Protein AF-A0A321LXQ7-F1 (afdb_monomer_lite)

Secondary structure (DSSP, 8-state):
-PPPPPEEHHHHHHHHHHHHHHHHHHHHTT-HHHHHHHHHHHHHHHHHHHHHHHHT-SEE-S-HHHHS------

pLDDT: mean 90.42, std 12.7, range [41.84, 98.81]

Foldseek 3Di:
DDDDDFAFLVNLLVQLVVLQVVLVVCVVVVVNVSSVVSNVSSVVSPVQSVVCVVVVHRTRDPDVPVVDDDDDPD

Sequence (74 aa):
MARPSPMPRQQLQQLARLRLREAEALYGARLYDGCVYLAGYAVELALKARICRLLGLSEYPLEPKQAFRVHNLQ

Structure (mmCIF, N/CA/C/O backbone):
data_AF-A0A321LXQ7-F1
#
_entry.id   AF-A0A321LXQ7-F1
#
loop_
_atom_site.group_PDB
_atom_site.id
_atom_site.type_symbol
_atom_site.label_atom_id
_atom_site.label_alt_id
_atom_site.label_comp_id
_atom_site.label_a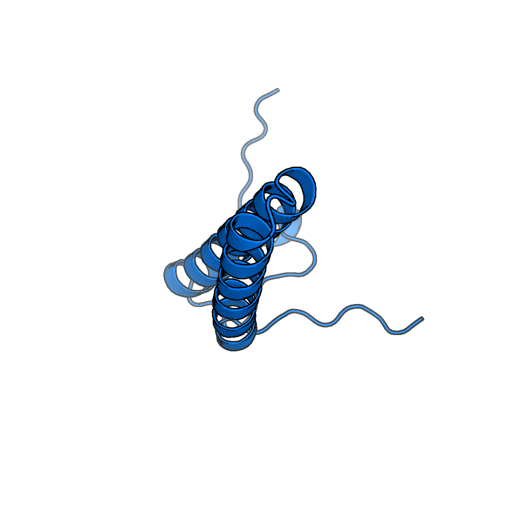sym_id
_atom_site.label_entity_id
_atom_site.label_seq_id
_atom_site.pdbx_PDB_ins_code
_atom_site.Cartn_x
_atom_site.Cartn_y
_atom_site.Cartn_z
_atom_site.occupancy
_atom_site.B_iso_or_equiv
_atom_site.auth_seq_id
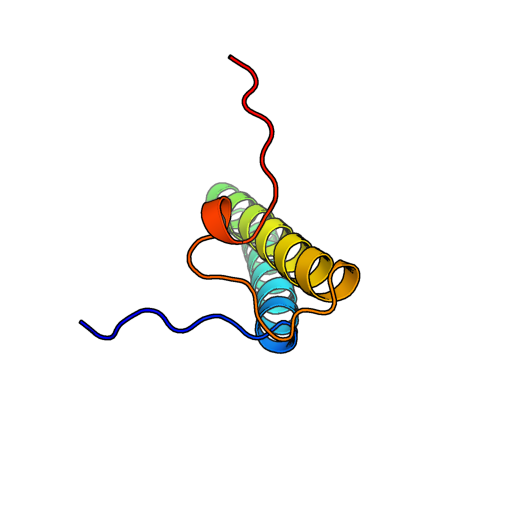_atom_site.auth_comp_id
_atom_site.auth_asym_id
_atom_site.auth_atom_id
_atom_site.pdbx_PDB_model_num
ATOM 1 N N . MET A 1 1 ? -10.961 23.368 -3.490 1.00 41.84 1 MET A N 1
ATOM 2 C CA . MET A 1 1 ? -10.350 22.034 -3.293 1.00 41.84 1 MET A CA 1
ATOM 3 C C . MET A 1 1 ? -11.297 21.203 -2.441 1.00 41.84 1 MET A C 1
ATOM 5 O O . MET A 1 1 ? -11.665 21.665 -1.368 1.00 41.84 1 MET A O 1
ATOM 9 N N . ALA A 1 2 ? -11.759 20.049 -2.931 1.00 50.84 2 ALA A N 1
ATOM 10 C CA . ALA A 1 2 ? -12.597 19.148 -2.138 1.00 50.84 2 ALA A CA 1
ATOM 11 C C . ALA A 1 2 ? -11.775 18.577 -0.970 1.00 50.84 2 ALA A C 1
ATOM 13 O O . ALA A 1 2 ? -10.608 18.232 -1.157 1.00 50.84 2 ALA A O 1
ATOM 14 N N . ARG A 1 3 ? -12.357 18.512 0.234 1.00 55.22 3 ARG A N 1
ATOM 15 C CA . ARG A 1 3 ? -11.704 17.859 1.378 1.00 55.22 3 ARG A CA 1
ATOM 16 C C . ARG A 1 3 ? -11.500 16.373 1.047 1.00 55.22 3 ARG A C 1
ATOM 18 O O . ARG A 1 3 ? -12.434 15.769 0.517 1.00 55.22 3 ARG A O 1
ATOM 25 N N . PRO A 1 4 ? -10.329 15.781 1.339 1.00 64.75 4 PRO A N 1
ATOM 26 C CA . PRO A 1 4 ? -10.125 14.353 1.134 1.00 64.75 4 PRO A CA 1
ATOM 27 C C . PRO A 1 4 ? -11.130 13.577 1.988 1.00 64.75 4 PRO A C 1
ATOM 29 O O . PRO A 1 4 ? -11.301 13.873 3.168 1.00 64.75 4 PRO A O 1
ATOM 32 N N . SER A 1 5 ? -11.826 12.620 1.382 1.00 71.62 5 SER A N 1
ATOM 33 C CA . SER A 1 5 ? -12.752 11.735 2.088 1.00 71.62 5 SER A CA 1
ATOM 34 C C . SER A 1 5 ? -11.996 10.521 2.643 1.00 71.62 5 SER A C 1
ATOM 36 O O . SER A 1 5 ? -11.084 10.024 1.971 1.00 71.62 5 SER A O 1
ATOM 38 N N . PRO A 1 6 ? -12.342 10.033 3.846 1.00 79.94 6 PRO A N 1
ATOM 39 C CA . PRO A 1 6 ? -11.750 8.814 4.384 1.00 79.94 6 PRO A CA 1
ATOM 40 C C . PRO A 1 6 ? -12.043 7.626 3.458 1.00 79.94 6 PRO A C 1
ATOM 42 O O . PRO A 1 6 ? -13.124 7.515 2.882 1.00 79.94 6 PRO A O 1
ATOM 45 N N . MET A 1 7 ? -11.048 6.755 3.264 1.00 89.06 7 MET A N 1
ATOM 46 C CA . MET A 1 7 ? -11.163 5.633 2.329 1.00 89.06 7 MET A CA 1
ATOM 47 C C . MET A 1 7 ? -11.739 4.394 3.027 1.00 89.06 7 MET A C 1
ATOM 49 O O . MET A 1 7 ? -11.130 3.902 3.987 1.00 89.06 7 MET A O 1
ATOM 53 N N . PRO A 1 8 ? -12.847 3.820 2.518 1.00 95.12 8 PRO A N 1
ATOM 54 C CA . PRO A 1 8 ? -13.384 2.562 3.012 1.00 95.12 8 PRO A CA 1
ATOM 55 C C . PRO A 1 8 ? -12.380 1.418 2.880 1.00 95.12 8 PRO A C 1
ATOM 57 O O . PRO A 1 8 ? -11.645 1.311 1.891 1.00 95.12 8 PRO A O 1
ATOM 60 N N . ARG A 1 9 ? -12.413 0.479 3.830 1.00 95.50 9 ARG A N 1
ATOM 61 C CA . ARG A 1 9 ? -11.544 -0.711 3.824 1.00 95.50 9 ARG A CA 1
ATOM 62 C C . ARG A 1 9 ? -11.580 -1.464 2.489 1.00 95.50 9 ARG A C 1
ATOM 64 O O . ARG A 1 9 ? -10.539 -1.906 2.008 1.00 95.50 9 ARG A O 1
ATOM 71 N N . GLN A 1 10 ? -12.763 -1.638 1.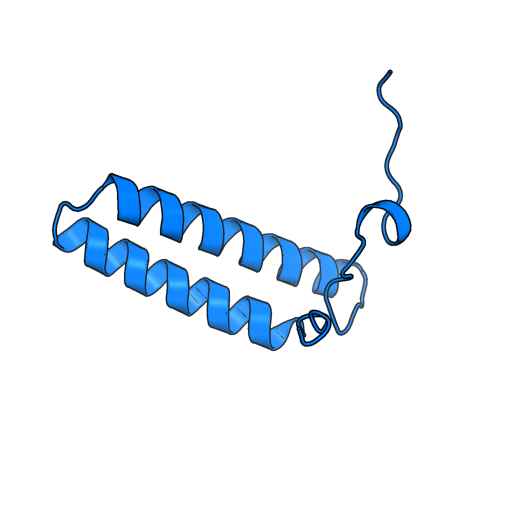901 1.00 96.12 10 GLN A N 1
ATOM 72 C CA . GLN A 1 10 ? -12.915 -2.369 0.640 1.00 96.12 10 GLN A CA 1
ATOM 73 C C . GLN A 1 10 ? -12.233 -1.645 -0.528 1.00 96.12 10 GLN A C 1
ATOM 75 O O . GLN A 1 10 ? -11.565 -2.290 -1.336 1.00 96.12 10 GLN A O 1
ATOM 80 N N . GLN A 1 11 ? -12.332 -0.315 -0.576 1.00 97.19 11 GLN A N 1
ATOM 81 C CA . GLN A 1 11 ? -11.660 0.493 -1.590 1.00 97.19 11 GLN A CA 1
ATOM 82 C C . GLN A 1 11 ? -10.136 0.402 -1.445 1.00 97.19 11 GLN A C 1
ATOM 84 O O . GLN A 1 11 ? -9.444 0.211 -2.441 1.00 97.19 11 GLN A O 1
ATOM 89 N N . LEU A 1 12 ? -9.610 0.432 -0.213 1.00 97.00 12 LEU A N 1
ATOM 90 C CA . LEU A 1 12 ? -8.180 0.217 0.049 1.00 97.00 12 LEU A CA 1
ATOM 91 C C . LEU A 1 12 ? -7.702 -1.146 -0.476 1.00 97.00 12 LEU A C 1
ATOM 93 O O . LEU A 1 12 ? -6.653 -1.230 -1.106 1.00 97.00 12 LEU A O 1
ATOM 97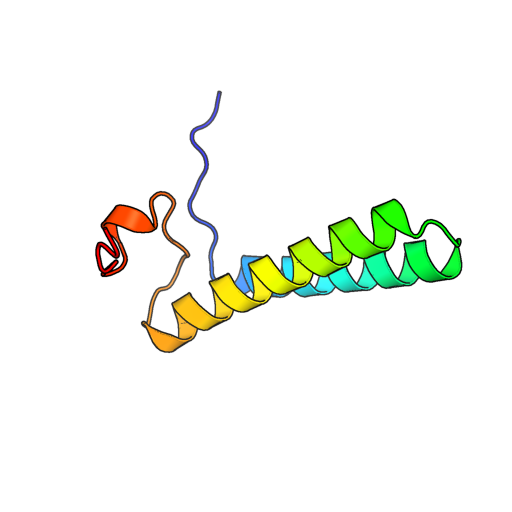 N N . GLN A 1 13 ? -8.484 -2.213 -0.271 1.00 97.69 13 GLN A N 1
ATOM 98 C CA . GLN A 1 13 ? -8.148 -3.552 -0.773 1.00 97.69 13 GLN A CA 1
ATOM 99 C C . GLN A 1 13 ? -8.170 -3.634 -2.302 1.00 97.69 13 GLN A C 1
ATOM 101 O O . GLN A 1 13 ? -7.302 -4.276 -2.894 1.00 97.69 13 GLN A O 1
ATOM 106 N N . GLN A 1 14 ? -9.165 -3.019 -2.942 1.00 98.25 14 GLN A N 1
ATOM 107 C CA . GLN A 1 14 ? -9.265 -2.978 -4.401 1.00 98.25 14 GLN A CA 1
ATOM 108 C C . GLN A 1 14 ? -8.102 -2.188 -5.004 1.00 98.25 14 GLN A C 1
ATOM 110 O O . GLN A 1 14 ? -7.459 -2.662 -5.941 1.00 98.25 14 GLN A O 1
ATOM 115 N N . LEU A 1 15 ? -7.782 -1.031 -4.419 1.00 98.19 15 LEU A N 1
ATOM 116 C CA . LEU A 1 15 ? -6.688 -0.188 -4.877 1.00 98.19 15 LEU A CA 1
ATOM 117 C C . LEU A 1 15 ? -5.330 -0.869 -4.672 1.00 98.19 15 LEU A C 1
ATOM 119 O O . LEU A 1 15 ? -4.523 -0.863 -5.595 1.00 98.19 15 LEU A O 1
ATOM 123 N N . ALA A 1 16 ? -5.104 -1.544 -3.539 1.00 98.56 16 ALA A N 1
ATOM 124 C CA . ALA A 1 16 ? -3.880 -2.314 -3.302 1.00 98.56 16 ALA A CA 1
ATOM 125 C C . ALA A 1 16 ? -3.636 -3.361 -4.405 1.00 98.56 16 ALA A C 1
ATOM 127 O O . ALA A 1 16 ? -2.545 -3.438 -4.966 1.00 98.56 16 ALA A O 1
ATOM 128 N N . ARG A 1 17 ? -4.672 -4.128 -4.7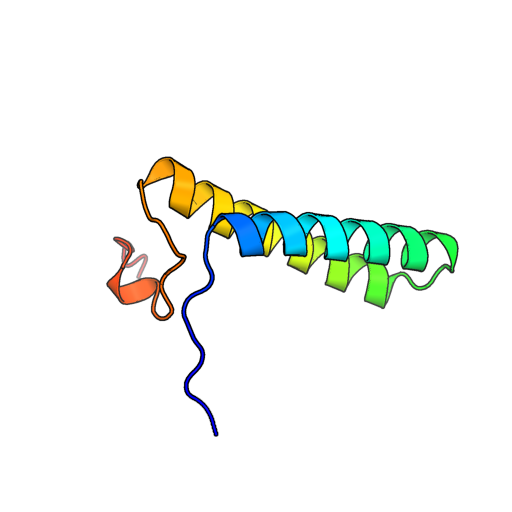75 1.00 98.69 17 ARG A N 1
ATOM 129 C CA . ARG A 1 17 ? -4.587 -5.123 -5.862 1.00 98.69 17 ARG A CA 1
ATOM 130 C C . ARG A 1 17 ? -4.364 -4.475 -7.227 1.00 98.69 17 ARG A C 1
ATOM 132 O O . ARG A 1 17 ? -3.664 -5.042 -8.058 1.00 98.69 17 ARG A O 1
ATOM 139 N N . LEU A 1 18 ? -4.971 -3.314 -7.481 1.00 98.69 18 LEU A N 1
ATOM 140 C CA . LEU A 1 18 ? -4.747 -2.569 -8.720 1.00 98.69 18 LEU A CA 1
ATOM 141 C C . LEU A 1 18 ? -3.289 -2.109 -8.830 1.00 98.69 18 LEU A C 1
ATOM 143 O O . LEU A 1 18 ? -2.659 -2.376 -9.846 1.00 98.69 18 LEU A O 1
ATOM 147 N N . ARG A 1 19 ? -2.747 -1.488 -7.777 1.00 98.75 19 ARG A N 1
ATOM 148 C CA . ARG A 1 19 ? -1.360 -1.002 -7.749 1.00 98.75 19 ARG A CA 1
ATOM 149 C C . ARG A 1 19 ? -0.340 -2.132 -7.877 1.00 98.75 19 ARG A C 1
ATOM 151 O O . ARG A 1 19 ? 0.656 -1.958 -8.567 1.00 98.75 19 ARG A O 1
ATOM 158 N N . LEU A 1 20 ? -0.616 -3.301 -7.292 1.00 98.75 20 LEU A N 1
ATOM 159 C CA . LEU A 1 20 ? 0.232 -4.481 -7.471 1.00 98.75 20 LEU A CA 1
ATOM 160 C C . LEU A 1 20 ? 0.271 -4.946 -8.936 1.00 98.75 20 LEU A C 1
ATOM 162 O O . LEU A 1 20 ? 1.355 -5.144 -9.471 1.00 98.75 20 LEU A O 1
ATOM 166 N N . ARG A 1 21 ? -0.885 -5.038 -9.609 1.00 98.81 21 ARG A N 1
ATOM 167 C CA . ARG A 1 21 ? -0.940 -5.410 -11.038 1.00 98.81 21 ARG A CA 1
ATOM 168 C C . ARG A 1 21 ? -0.193 -4.422 -11.933 1.00 98.81 21 ARG A C 1
ATOM 170 O O . ARG A 1 21 ? 0.447 -4.816 -12.900 1.00 98.81 21 ARG A O 1
ATOM 177 N N . GLU A 1 22 ? -0.271 -3.132 -11.625 1.00 98.75 22 GLU A N 1
ATOM 178 C CA . GLU A 1 22 ? 0.490 -2.114 -12.354 1.00 98.75 22 GLU A CA 1
ATOM 179 C C . GLU A 1 22 ? 1.995 -2.223 -12.087 1.00 98.75 22 GLU A C 1
ATOM 181 O O . GLU A 1 22 ? 2.784 -2.088 -13.018 1.00 98.75 22 GLU A O 1
ATOM 186 N N . ALA A 1 23 ? 2.403 -2.518 -10.848 1.00 98.81 23 ALA A N 1
ATOM 187 C CA . ALA A 1 23 ? 3.802 -2.783 -10.522 1.00 98.81 23 ALA A CA 1
ATOM 188 C C . ALA A 1 23 ? 4.343 -3.989 -11.309 1.00 98.81 23 ALA A C 1
ATOM 190 O O . ALA A 1 23 ? 5.416 -3.899 -11.900 1.00 98.81 23 ALA A O 1
ATOM 191 N N . GLU A 1 24 ? 3.576 -5.080 -11.396 1.00 98.75 24 GLU A N 1
ATOM 192 C CA . GLU A 1 24 ? 3.909 -6.261 -12.208 1.00 98.75 24 GLU A CA 1
ATOM 193 C C . GLU A 1 24 ? 4.057 -5.911 -13.700 1.00 98.75 24 GLU A C 1
ATOM 195 O O . GLU A 1 24 ? 5.003 -6.356 -14.353 1.00 98.75 24 GLU A O 1
ATOM 200 N N . ALA A 1 25 ? 3.175 -5.059 -14.239 1.00 98.81 25 ALA A N 1
ATOM 201 C CA . ALA A 1 25 ? 3.275 -4.581 -15.619 1.00 98.81 25 ALA A CA 1
ATOM 202 C C . ALA A 1 25 ? 4.543 -3.737 -15.854 1.00 98.81 25 ALA A C 1
ATOM 204 O O . ALA A 1 25 ? 5.243 -3.934 -16.849 1.00 98.81 25 ALA A O 1
ATOM 205 N N . LEU A 1 26 ? 4.878 -2.834 -14.925 1.00 98.69 26 LEU A N 1
ATOM 206 C CA . LEU A 1 26 ? 6.101 -2.025 -14.991 1.00 98.69 26 LEU A CA 1
ATOM 207 C C . LEU A 1 26 ? 7.364 -2.879 -14.873 1.00 98.69 26 LEU A C 1
ATOM 209 O O . LEU A 1 26 ? 8.341 -2.622 -15.577 1.00 98.69 26 LEU A O 1
ATOM 213 N N . TYR A 1 27 ? 7.335 -3.915 -14.034 1.00 98.62 27 TYR A N 1
ATOM 214 C CA . TYR A 1 27 ? 8.420 -4.885 -13.934 1.00 98.62 27 TYR A CA 1
ATOM 215 C C . TYR A 1 27 ? 8.667 -5.582 -15.277 1.00 98.62 27 TYR A C 1
ATOM 217 O O . TYR A 1 27 ? 9.802 -5.611 -15.753 1.00 98.62 27 TYR A O 1
ATOM 225 N N . GLY A 1 28 ? 7.603 -6.059 -15.936 1.00 98.62 28 GLY A N 1
ATOM 226 C CA . GLY A 1 28 ? 7.688 -6.653 -17.275 1.00 98.62 28 GLY A CA 1
ATOM 227 C C . GLY A 1 28 ? 8.253 -5.693 -18.331 1.00 98.62 28 GLY A C 1
ATOM 228 O O . GLY A 1 28 ? 8.992 -6.115 -19.219 1.00 98.62 28 GLY A O 1
ATOM 229 N N . ALA A 1 29 ? 7.978 -4.394 -18.191 1.00 98.69 29 ALA A N 1
ATOM 230 C CA . ALA A 1 29 ? 8.513 -3.332 -19.044 1.00 98.69 29 ALA A CA 1
ATOM 231 C C . ALA A 1 29 ? 9.925 -2.843 -18.650 1.00 98.69 29 ALA A C 1
ATOM 233 O O . ALA A 1 29 ? 10.445 -1.927 -19.286 1.00 98.69 29 ALA A O 1
ATOM 234 N N . ARG A 1 30 ? 10.561 -3.430 -17.623 1.00 98.50 30 ARG A N 1
ATOM 235 C CA . ARG A 1 30 ? 11.864 -3.014 -17.057 1.00 98.50 30 ARG A CA 1
ATOM 236 C C . ARG A 1 30 ? 11.890 -1.587 -16.483 1.00 98.50 30 ARG A C 1
ATOM 238 O O . ARG A 1 30 ? 12.954 -0.987 -16.352 1.00 98.50 30 ARG A O 1
ATOM 245 N N . LEU A 1 31 ? 10.731 -1.050 -16.104 1.00 98.62 31 LEU A N 1
ATOM 246 C CA . LEU A 1 31 ? 10.577 0.268 -15.479 1.00 98.62 31 LEU A CA 1
ATOM 247 C C . LEU A 1 31 ? 10.628 0.136 -13.950 1.00 98.62 31 LEU A C 1
ATOM 249 O O . LEU A 1 31 ? 9.618 0.264 -13.254 1.00 98.62 31 LEU A O 1
ATOM 253 N N . TYR A 1 32 ? 11.815 -0.173 -13.425 1.00 98.25 32 TYR A N 1
ATOM 254 C CA . TYR A 1 32 ? 11.977 -0.613 -12.036 1.00 98.25 32 TYR A CA 1
ATOM 255 C C . TYR A 1 32 ? 11.652 0.458 -10.993 1.00 98.25 32 TYR A C 1
ATOM 257 O O . TYR A 1 32 ? 11.025 0.132 -9.987 1.00 98.25 32 TYR A O 1
ATOM 265 N N . ASP A 1 33 ? 11.986 1.725 -11.246 1.00 98.31 33 ASP A N 1
ATOM 266 C CA . ASP A 1 33 ? 11.694 2.813 -10.302 1.00 98.31 33 ASP A CA 1
ATOM 267 C C . ASP A 1 33 ? 10.184 2.950 -10.060 1.00 98.31 33 ASP A C 1
ATOM 269 O O . ASP A 1 33 ? 9.712 2.986 -8.920 1.00 98.31 33 ASP A O 1
ATOM 273 N N . GLY A 1 34 ? 9.402 2.935 -11.145 1.00 98.25 34 GLY A N 1
ATOM 274 C CA . GLY A 1 34 ? 7.944 2.963 -11.072 1.00 98.25 34 GLY A CA 1
ATOM 275 C C . GLY A 1 34 ? 7.363 1.685 -10.459 1.00 98.25 34 GLY A C 1
ATOM 276 O O . GLY A 1 34 ? 6.428 1.757 -9.661 1.00 98.25 34 GLY A O 1
ATOM 277 N N . CYS A 1 35 ? 7.935 0.519 -10.780 1.00 98.69 35 CYS A N 1
ATOM 278 C CA . CYS A 1 35 ? 7.544 -0.761 -10.188 1.00 98.69 35 CYS A CA 1
ATOM 279 C C . CYS A 1 35 ? 7.675 -0.734 -8.659 1.00 98.69 35 CYS A C 1
ATOM 281 O O . CYS A 1 35 ? 6.718 -1.055 -7.954 1.00 98.69 35 CYS A O 1
ATOM 283 N N . VAL A 1 36 ? 8.838 -0.331 -8.138 1.00 98.56 36 VAL A N 1
ATOM 284 C CA . VAL A 1 36 ? 9.097 -0.285 -6.690 1.00 98.56 36 VAL A CA 1
ATOM 285 C C . VAL A 1 36 ? 8.166 0.712 -6.003 1.00 98.56 36 VAL A C 1
ATOM 287 O O . VAL A 1 36 ? 7.597 0.387 -4.960 1.00 98.56 36 VAL A O 1
ATOM 290 N N . TYR A 1 37 ? 7.941 1.884 -6.605 1.00 98.56 37 TYR A N 1
ATOM 291 C CA . TYR A 1 37 ? 7.005 2.873 -6.069 1.00 98.56 37 TYR A CA 1
ATOM 292 C C . TYR A 1 37 ? 5.577 2.316 -5.948 1.00 98.56 37 TYR A C 1
ATOM 294 O O . TYR A 1 37 ? 4.969 2.382 -4.876 1.00 98.56 37 TYR A O 1
ATOM 302 N N . LEU A 1 38 ? 5.045 1.713 -7.018 1.00 98.62 38 LEU A N 1
ATOM 303 C CA . LEU A 1 38 ? 3.690 1.153 -7.006 1.00 98.62 38 LEU A CA 1
ATOM 304 C C . LEU A 1 38 ? 3.565 -0.065 -6.084 1.00 98.62 38 LEU A C 1
ATOM 306 O O . LEU A 1 38 ? 2.544 -0.206 -5.409 1.00 98.62 38 LEU A O 1
ATOM 310 N N . ALA A 1 39 ? 4.599 -0.904 -5.996 1.00 98.62 39 ALA A N 1
ATOM 311 C CA . ALA A 1 39 ? 4.638 -2.023 -5.059 1.00 98.62 39 ALA A CA 1
ATOM 312 C C . ALA A 1 39 ? 4.616 -1.538 -3.599 1.00 98.62 39 ALA A C 1
ATOM 314 O O . ALA A 1 39 ? 3.829 -2.042 -2.796 1.00 98.62 39 ALA A O 1
ATOM 315 N N . GLY A 1 40 ? 5.411 -0.516 -3.262 1.00 98.50 40 GLY A N 1
ATOM 316 C CA . GLY A 1 40 ? 5.396 0.110 -1.937 1.00 98.50 40 GLY A CA 1
ATOM 317 C C . GLY A 1 40 ? 4.019 0.675 -1.586 1.00 98.50 40 GLY A C 1
ATOM 318 O O . GLY A 1 40 ? 3.490 0.412 -0.503 1.00 98.50 40 GLY A O 1
ATOM 319 N N . TYR A 1 41 ? 3.381 1.360 -2.537 1.00 98.25 41 TYR A N 1
ATOM 320 C CA . TYR A 1 41 ? 2.036 1.894 -2.340 1.00 98.25 41 TYR A CA 1
ATOM 321 C C . TYR A 1 41 ? 0.977 0.789 -2.176 1.00 98.25 41 TYR A C 1
ATOM 323 O O . TYR A 1 41 ? 0.086 0.899 -1.331 1.00 98.25 41 TYR A O 1
ATOM 331 N N . ALA A 1 42 ? 1.092 -0.324 -2.910 1.00 98.69 42 ALA A N 1
ATOM 332 C CA . ALA A 1 42 ? 0.223 -1.487 -2.729 1.00 98.69 42 ALA A CA 1
ATOM 333 C C . ALA A 1 42 ? 0.322 -2.067 -1.305 1.00 98.69 42 ALA A C 1
ATOM 335 O O . ALA A 1 42 ? -0.706 -2.366 -0.688 1.00 98.69 42 ALA A O 1
ATOM 336 N N . VAL A 1 43 ? 1.542 -2.181 -0.764 1.00 98.56 43 VAL A N 1
ATOM 337 C CA . VAL A 1 43 ? 1.788 -2.649 0.612 1.00 98.56 43 VAL A CA 1
ATOM 338 C C . VAL A 1 43 ? 1.178 -1.691 1.635 1.00 98.56 43 VAL A C 1
ATOM 340 O O . VAL A 1 43 ? 0.468 -2.139 2.536 1.00 98.56 43 VAL A O 1
ATOM 343 N N . GLU A 1 44 ? 1.382 -0.381 1.481 1.00 97.75 44 GLU A N 1
ATOM 344 C CA . GLU A 1 44 ? 0.804 0.634 2.369 1.00 97.75 44 GLU A CA 1
ATOM 345 C C . GLU A 1 44 ? -0.728 0.515 2.446 1.00 97.75 44 GLU A C 1
ATOM 347 O O . GLU A 1 44 ? -1.307 0.462 3.535 1.00 97.75 44 GLU A O 1
ATOM 352 N N . LEU A 1 45 ? -1.400 0.411 1.296 1.00 97.88 45 LEU A N 1
ATOM 353 C CA . LEU A 1 45 ? -2.857 0.279 1.220 1.00 97.88 45 LEU A CA 1
ATOM 354 C C . LEU A 1 45 ? -3.358 -1.025 1.855 1.00 97.88 45 LEU A C 1
ATOM 356 O O . LEU A 1 45 ? -4.363 -1.024 2.575 1.00 97.88 45 LEU A O 1
ATOM 360 N N . ALA A 1 46 ? -2.649 -2.134 1.632 1.00 98.19 46 ALA A N 1
ATOM 361 C CA . ALA A 1 46 ? -2.973 -3.418 2.244 1.00 98.19 46 ALA A CA 1
ATOM 362 C C . ALA A 1 46 ? -2.839 -3.369 3.776 1.00 98.19 46 ALA A C 1
ATOM 364 O O . ALA A 1 46 ? -3.710 -3.885 4.485 1.00 98.19 46 ALA A O 1
ATOM 365 N N . LEU A 1 47 ? -1.799 -2.704 4.293 1.00 97.88 47 LEU A N 1
ATOM 366 C CA . LEU A 1 47 ? -1.604 -2.488 5.728 1.00 97.88 47 LEU A CA 1
ATOM 367 C C . LEU A 1 47 ? -2.713 -1.615 6.321 1.00 97.88 47 LEU A C 1
ATOM 369 O O . LEU A 1 47 ? -3.303 -1.999 7.331 1.00 97.88 47 LEU A O 1
ATOM 373 N N . LYS A 1 48 ? -3.081 -0.508 5.667 1.00 95.69 48 LYS A N 1
ATOM 374 C CA . LYS A 1 48 ? -4.213 0.339 6.087 1.00 95.69 48 LYS A CA 1
ATOM 375 C C . LYS A 1 48 ? -5.518 -0.457 6.166 1.00 95.69 48 LYS A C 1
ATOM 377 O O . LYS A 1 48 ? -6.196 -0.439 7.192 1.00 95.69 48 LYS A O 1
ATOM 382 N N . ALA A 1 49 ? -5.830 -1.249 5.138 1.00 96.88 49 ALA A N 1
ATOM 383 C CA . ALA A 1 49 ? -7.001 -2.126 5.144 1.00 96.88 49 ALA A CA 1
ATOM 384 C C . ALA A 1 49 ? -6.943 -3.193 6.253 1.00 96.88 49 ALA A C 1
ATOM 386 O O . ALA A 1 49 ? -7.977 -3.573 6.818 1.00 96.88 49 ALA A O 1
ATOM 387 N N . ARG A 1 50 ? -5.742 -3.701 6.567 1.00 97.44 50 ARG A N 1
ATOM 388 C CA . ARG A 1 50 ? -5.527 -4.665 7.650 1.00 97.44 50 ARG A CA 1
ATOM 389 C C . ARG A 1 50 ? -5.750 -4.029 9.018 1.00 97.44 50 ARG A C 1
ATOM 391 O O . ARG A 1 50 ? -6.406 -4.667 9.837 1.00 97.44 50 ARG A O 1
ATOM 398 N N . ILE A 1 51 ? -5.276 -2.804 9.238 1.00 94.75 51 ILE A N 1
ATOM 399 C CA . ILE A 1 51 ? -5.522 -2.025 10.460 1.00 94.75 51 ILE A CA 1
ATOM 400 C C . ILE A 1 51 ? -7.027 -1.835 10.660 1.00 94.75 51 ILE A C 1
ATOM 402 O O . ILE A 1 51 ? -7.538 -2.208 11.712 1.00 94.75 51 ILE A O 1
ATOM 406 N N . CYS A 1 52 ? -7.757 -1.390 9.629 1.00 95.44 52 CYS A N 1
ATOM 407 C CA . CYS A 1 52 ? -9.216 -1.262 9.700 1.00 95.44 52 CYS A CA 1
ATOM 408 C C . CYS A 1 52 ? -9.886 -2.578 10.115 1.00 95.44 52 CYS A C 1
ATOM 410 O O . CYS A 1 52 ? -10.734 -2.596 10.998 1.00 95.44 52 CYS A O 1
ATOM 412 N N . ARG A 1 53 ? -9.459 -3.709 9.534 1.00 96.06 53 ARG A N 1
ATOM 413 C CA . ARG A 1 53 ? -9.995 -5.033 9.889 1.00 96.06 53 ARG A CA 1
ATOM 414 C C . ARG A 1 53 ? -9.690 -5.427 11.338 1.00 96.06 53 ARG A C 1
ATOM 416 O O . ARG A 1 53 ? -10.539 -6.030 11.977 1.00 96.06 53 ARG A O 1
ATOM 423 N N . LEU A 1 54 ? -8.473 -5.169 11.818 1.00 96.12 54 LEU A N 1
ATOM 424 C CA . LEU A 1 54 ? -8.048 -5.540 13.174 1.00 96.12 54 LEU A CA 1
ATOM 425 C C . LEU A 1 54 ? -8.738 -4.695 14.248 1.00 96.12 54 LEU A C 1
ATOM 427 O O . LEU A 1 54 ? -8.993 -5.202 15.332 1.00 96.12 54 LEU A O 1
ATOM 431 N N . LEU A 1 55 ? -9.046 -3.437 13.933 1.00 93.62 55 LEU A N 1
ATOM 432 C CA . LEU A 1 55 ? -9.650 -2.479 14.859 1.00 93.62 55 LEU A CA 1
ATOM 433 C C . LEU A 1 55 ? -11.168 -2.313 14.669 1.00 93.62 55 LEU A C 1
ATOM 435 O O . LEU A 1 55 ? -11.775 -1.497 15.350 1.00 93.62 55 LEU A O 1
ATOM 439 N N . GLY A 1 56 ? -11.783 -3.054 13.741 1.00 94.06 56 GLY A N 1
ATOM 440 C CA . GLY A 1 56 ? -13.221 -2.959 13.463 1.00 94.06 56 GLY A CA 1
ATOM 441 C C . GLY A 1 56 ? -13.661 -1.641 12.811 1.00 94.06 56 GLY A C 1
ATOM 442 O O . GLY A 1 56 ? -14.822 -1.265 12.929 1.00 94.06 56 GLY A O 1
ATOM 443 N N . LEU A 1 57 ? -12.759 -0.935 12.123 1.00 92.94 57 LEU A N 1
ATOM 444 C CA . LEU A 1 57 ? -13.057 0.332 11.448 1.00 92.94 57 LEU A CA 1
ATOM 445 C C . LEU A 1 57 ? -13.625 0.083 10.042 1.00 92.94 57 LEU A C 1
ATOM 447 O O . LEU A 1 57 ? -13.091 -0.727 9.277 1.00 92.94 57 LEU A O 1
ATOM 451 N N . SER A 1 58 ? -14.676 0.817 9.674 1.00 91.94 58 SER A N 1
ATOM 452 C CA . SER A 1 58 ? -15.245 0.819 8.315 1.00 91.94 58 SER A CA 1
ATOM 453 C C . SER A 1 58 ? -14.325 1.511 7.299 1.00 91.94 58 SER A C 1
ATOM 455 O O . SER A 1 58 ? -14.235 1.094 6.139 1.00 91.94 58 SER A O 1
ATOM 457 N N . GLU A 1 59 ? -13.595 2.526 7.753 1.00 93.44 59 GLU A N 1
ATOM 458 C CA . GLU A 1 59 ? -12.729 3.389 6.955 1.00 93.44 59 GLU A CA 1
ATOM 459 C C . GLU A 1 59 ? -11.398 3.663 7.660 1.00 93.44 59 GLU A C 1
ATOM 461 O O . GLU A 1 59 ? -11.275 3.528 8.880 1.00 93.44 59 GLU A O 1
ATOM 466 N N . TYR A 1 60 ? -10.372 4.004 6.881 1.00 91.81 60 TYR A N 1
ATOM 467 C CA . TYR A 1 60 ? -9.093 4.424 7.445 1.00 91.81 60 TYR A CA 1
ATOM 468 C C . TYR A 1 60 ? -9.139 5.925 7.767 1.00 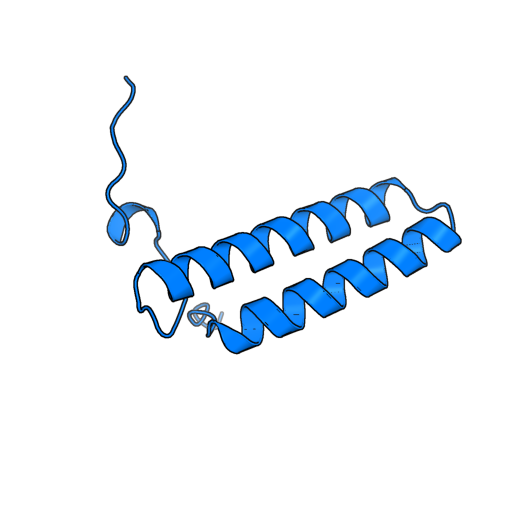91.81 60 TYR A C 1
ATOM 470 O O . TYR A 1 60 ? -9.526 6.711 6.896 1.00 91.81 60 TYR A O 1
ATOM 478 N N . PRO A 1 61 ? -8.739 6.339 8.982 1.00 89.56 61 PRO A N 1
ATOM 479 C CA . PRO A 1 61 ? -8.838 7.727 9.415 1.00 89.56 61 PRO A CA 1
ATOM 480 C C . PRO A 1 61 ? -7.918 8.642 8.599 1.00 89.56 61 PRO A C 1
ATOM 482 O O . PRO A 1 61 ? -6.787 8.274 8.273 1.00 89.56 61 PRO A O 1
ATOM 485 N N . LEU A 1 62 ? -8.389 9.861 8.322 1.00 84.12 62 LEU A N 1
ATOM 486 C CA . LEU A 1 62 ? -7.592 10.906 7.666 1.00 84.12 62 LEU A CA 1
ATOM 487 C C . LEU A 1 62 ? -6.436 11.393 8.549 1.00 84.12 62 LEU A C 1
ATOM 489 O O . LEU A 1 62 ? -5.375 11.712 8.027 1.00 84.12 62 LEU A O 1
ATOM 493 N N . GLU A 1 63 ? -6.625 11.370 9.874 1.00 82.00 63 GLU A N 1
ATOM 494 C CA . GLU A 1 63 ? -5.644 11.803 10.878 1.00 82.00 63 GLU A CA 1
ATOM 495 C C . GLU A 1 63 ? -5.252 10.640 11.819 1.00 82.00 63 GLU A C 1
ATOM 497 O O . GLU A 1 63 ? -5.764 10.520 12.938 1.00 82.00 63 GLU A O 1
ATOM 502 N N . PRO A 1 64 ? -4.327 9.749 11.405 1.00 73.25 64 PRO A N 1
ATOM 503 C CA . PRO A 1 64 ? -3.979 8.533 12.146 1.00 73.25 64 PRO A CA 1
ATOM 504 C C . PRO A 1 64 ? -3.407 8.791 13.541 1.00 73.25 64 PRO A C 1
ATOM 506 O O . PRO A 1 64 ? -3.624 7.992 14.444 1.00 73.25 64 PRO A O 1
ATOM 509 N N . LYS A 1 65 ? -2.686 9.905 13.731 1.00 71.12 65 LYS A N 1
ATOM 510 C CA . LYS A 1 65 ? -2.075 10.270 15.024 1.00 71.12 65 LYS A CA 1
ATOM 511 C C . LYS A 1 65 ? -3.112 10.539 16.114 1.00 71.12 65 LYS A C 1
ATOM 513 O O . LYS A 1 65 ? -2.812 10.372 17.288 1.00 71.12 65 LYS A O 1
ATOM 518 N N . GLN A 1 66 ? -4.307 10.975 15.721 1.00 70.31 66 GLN A N 1
ATOM 519 C CA . GLN A 1 66 ? -5.420 11.224 16.635 1.00 70.31 66 GLN A CA 1
ATOM 520 C C . GLN A 1 66 ? -6.274 9.963 16.819 1.00 70.31 66 GLN A C 1
ATOM 522 O O . GLN A 1 66 ? -6.852 9.759 17.882 1.00 70.31 66 GLN A O 1
ATOM 527 N N . ALA A 1 67 ? -6.332 9.106 15.794 1.00 73.44 67 ALA A N 1
ATOM 528 C CA . ALA A 1 67 ? -7.144 7.892 15.793 1.00 73.44 67 ALA A CA 1
ATOM 529 C C . ALA A 1 67 ? -6.461 6.674 16.441 1.00 73.44 67 ALA A C 1
ATOM 531 O O . ALA A 1 67 ? -7.144 5.782 16.942 1.00 73.44 67 ALA A O 1
ATOM 532 N N . PHE A 1 68 ? -5.127 6.608 16.432 1.00 82.06 68 PHE A N 1
ATOM 533 C CA . PHE A 1 68 ? -4.361 5.485 16.970 1.00 82.06 68 PHE A CA 1
ATOM 534 C C . PHE A 1 68 ? -3.494 5.921 18.147 1.00 82.06 68 PHE A C 1
ATOM 536 O O . PHE A 1 68 ? -2.876 6.984 18.125 1.00 82.06 68 PHE A O 1
ATOM 543 N N . ARG A 1 69 ? -3.391 5.059 19.166 1.00 78.94 69 ARG A N 1
ATOM 544 C CA . ARG A 1 69 ? -2.416 5.245 20.245 1.00 78.94 69 ARG A CA 1
ATOM 545 C C . ARG A 1 69 ? -1.005 5.159 19.670 1.00 78.94 69 ARG A C 1
ATOM 547 O O . ARG A 1 69 ? -0.571 4.092 19.244 1.00 78.94 69 ARG A O 1
ATOM 554 N N . VAL A 1 70 ? -0.294 6.278 19.701 1.00 77.00 70 VAL A N 1
ATOM 555 C CA . VAL A 1 70 ? 1.129 6.366 19.375 1.00 77.00 70 VAL A CA 1
ATOM 556 C C . VAL A 1 70 ? 1.920 6.547 20.671 1.00 77.00 70 VAL A C 1
ATOM 558 O O . VAL A 1 70 ? 1.530 7.335 21.529 1.00 77.00 70 VAL A O 1
ATOM 561 N N . HIS A 1 71 ? 3.006 5.793 20.839 1.00 74.50 71 HIS A N 1
ATOM 562 C CA . HIS A 1 71 ? 3.937 5.993 21.952 1.00 74.50 71 HIS A CA 1
ATOM 563 C C . HIS A 1 71 ? 4.962 7.050 21.538 1.00 74.50 71 HIS A C 1
ATOM 565 O O . HIS A 1 71 ? 5.455 7.010 20.409 1.00 74.50 71 HIS A O 1
ATOM 571 N N . ASN A 1 72 ? 5.270 7.997 22.426 1.00 78.69 72 ASN A N 1
ATOM 572 C CA . ASN A 1 72 ? 6.315 8.980 22.168 1.00 78.69 72 ASN A CA 1
ATOM 573 C C . ASN A 1 72 ? 7.666 8.347 22.529 1.00 78.69 72 ASN A C 1
ATOM 575 O O . ASN A 1 72 ? 7.911 8.075 23.699 1.00 78.69 72 ASN A O 1
ATOM 579 N N . LEU A 1 73 ? 8.491 8.047 21.524 1.00 75.88 73 LEU A N 1
ATOM 580 C CA . LEU A 1 73 ? 9.795 7.385 21.689 1.00 75.88 73 LEU A CA 1
ATOM 581 C C . LEU A 1 73 ? 10.948 8.401 21.814 1.00 75.88 73 LEU A C 1
ATOM 583 O O . LEU A 1 73 ? 12.040 8.143 21.313 1.00 75.88 73 LEU A O 1
ATOM 587 N N . GLN A 1 74 ? 10.674 9.571 22.403 1.00 68.81 74 GLN A N 1
ATOM 588 C CA . GLN A 1 74 ? 11.685 10.597 22.679 1.00 68.81 74 GLN A CA 1
ATOM 589 C C . GLN A 1 74 ? 12.495 10.275 23.929 1.00 68.81 74 GLN A C 1
ATOM 591 O O . GLN A 1 74 ? 11.890 9.766 24.899 1.00 68.81 74 GLN A O 1
#

Radius of gyration: 14.78 Å; chains: 1; bounding box: 27×29×42 Å